Protein AF-A0A835LJM6-F1 (afdb_monomer_lite)

pLDDT: mean 74.22, std 19.68, range [26.98, 97.94]

Secondary structure (DSSP, 8-state):
-HHHHHHHHHH-HHHHHHHHHHHHHHHHHHHHHHHHHHTT-GGG--SHHHHSPPTTSHHHHHH-HHHHHHHHHS-GGG-GGGSS--HHHHHHHHHHHHHHHHHHH--S----TTS---HHHHHHHHTT--------

Organism: NCBI:txid261450

Radius of gyration: 16.41 Å; chains: 1; bounding box: 40×46×39 Å

InterPro domains:
  IPR011205 Uncharacterised conserved protein UCP015417, vWA [PTHR31373] (1-96)
  IPR058580 Domain of unknown function DUF2828 [PF11443] (2-96)

Structure (mmCIF, N/CA/C/O backbone):
data_AF-A0A835LJM6-F1
#
_entry.id   AF-A0A835LJM6-F1
#
loop_
_atom_site.group_PDB
_atom_site.id
_atom_site.type_symbol
_atom_site.label_atom_id
_atom_site.label_alt_id
_atom_site.label_comp_id
_atom_site.label_asym_id
_atom_site.label_entity_id
_atom_site.label_seq_id
_atom_site.pdbx_PDB_ins_code
_atom_site.Cartn_x
_atom_site.Cartn_y
_atom_site.Cartn_z
_atom_site.occupancy
_atom_site.B_iso_or_equiv
_atom_site.auth_seq_id
_atom_site.auth_comp_id
_atom_site.auth_asym_id
_atom_site.auth_atom_id
_atom_site.pdbx_PDB_model_num
ATOM 1 N N . MET A 1 1 ? -1.270 7.633 16.791 1.00 74.06 1 MET A N 1
ATOM 2 C CA . MET A 1 1 ? -1.866 7.860 15.451 1.00 74.06 1 MET A CA 1
ATOM 3 C C . MET A 1 1 ? -2.370 6.540 14.880 1.00 74.06 1 MET A C 1
ATOM 5 O O . MET A 1 1 ? -3.569 6.440 14.669 1.00 74.06 1 MET A O 1
ATOM 9 N N . ALA A 1 2 ? -1.518 5.511 14.784 1.00 81.81 2 ALA A N 1
ATOM 10 C CA . ALA A 1 2 ? -1.885 4.164 14.326 1.00 81.81 2 ALA A CA 1
ATOM 11 C C . ALA A 1 2 ? -3.120 3.552 15.022 1.00 81.81 2 ALA A C 1
ATOM 13 O O . ALA A 1 2 ? -4.040 3.117 14.344 1.00 81.81 2 ALA A O 1
ATOM 14 N N . GLU A 1 3 ? -3.212 3.600 16.357 1.00 87.62 3 GLU A N 1
ATOM 15 C CA . GLU A 1 3 ? -4.393 3.085 17.080 1.00 87.62 3 GLU A CA 1
ATOM 16 C C . GLU A 1 3 ? -5.698 3.786 16.678 1.00 87.62 3 GLU A C 1
ATOM 18 O O . GLU A 1 3 ? -6.737 3.146 16.556 1.00 87.62 3 GLU A O 1
ATOM 23 N N . LYS A 1 4 ? -5.647 5.100 16.420 1.00 90.44 4 LYS A N 1
ATOM 24 C CA . LYS A 1 4 ? -6.812 5.868 15.956 1.00 90.44 4 LYS A CA 1
ATOM 25 C C . LYS A 1 4 ? -7.178 5.506 14.517 1.00 90.44 4 LYS A C 1
ATOM 27 O O . LYS A 1 4 ? -8.362 5.419 14.211 1.00 90.44 4 LYS A O 1
ATOM 32 N N . ALA A 1 5 ? -6.177 5.293 13.661 1.00 89.62 5 ALA A N 1
ATOM 33 C CA . ALA A 1 5 ? -6.375 4.834 12.288 1.00 89.62 5 ALA A CA 1
ATOM 34 C C . ALA A 1 5 ? -7.064 3.463 12.271 1.00 89.62 5 ALA A C 1
ATOM 36 O O . ALA A 1 5 ? -8.088 3.299 11.615 1.00 89.62 5 ALA A O 1
ATOM 37 N N . LEU A 1 6 ? -6.565 2.521 13.078 1.00 90.75 6 LEU A N 1
ATOM 38 C CA . LEU A 1 6 ? -7.134 1.183 13.210 1.00 90.75 6 LEU A CA 1
ATOM 39 C C . LEU A 1 6 ? -8.539 1.220 13.817 1.00 90.75 6 LEU A C 1
ATOM 41 O O . LEU A 1 6 ? -9.448 0.581 13.302 1.00 90.75 6 LEU A O 1
ATOM 45 N N . ALA A 1 7 ? -8.753 2.013 14.870 1.00 94.44 7 ALA A N 1
ATOM 46 C CA . ALA A 1 7 ? -10.078 2.182 15.455 1.00 94.44 7 ALA A CA 1
ATOM 47 C C . ALA A 1 7 ? -11.077 2.750 14.438 1.00 94.44 7 ALA A C 1
ATOM 49 O O . ALA A 1 7 ? -12.217 2.296 14.390 1.00 94.44 7 ALA A O 1
ATOM 50 N N . ARG A 1 8 ? -10.666 3.712 13.603 1.00 94.06 8 ARG A N 1
ATOM 51 C CA . ARG A 1 8 ? -11.520 4.243 12.536 1.00 94.06 8 ARG A CA 1
ATOM 52 C C . ARG A 1 8 ? -11.804 3.188 11.470 1.00 94.06 8 ARG A C 1
ATOM 54 O O . ARG A 1 8 ? -12.958 3.006 11.113 1.00 94.06 8 ARG A O 1
ATOM 61 N N . TYR A 1 9 ? -10.778 2.470 11.024 1.00 95.25 9 TYR A N 1
ATOM 62 C CA . TYR A 1 9 ? -10.907 1.374 10.064 1.00 95.25 9 TYR A CA 1
ATOM 63 C C . TYR A 1 9 ? -11.880 0.288 10.533 1.00 95.25 9 TYR A C 1
ATOM 65 O O . TYR A 1 9 ? -12.705 -0.174 9.756 1.00 95.25 9 TYR A O 1
ATOM 73 N N . THR A 1 10 ? -11.829 -0.094 11.808 1.00 95.56 10 THR A N 1
ATOM 74 C CA . THR A 1 10 ? -12.692 -1.152 12.350 1.00 95.56 10 THR A CA 1
ATOM 75 C C . THR A 1 10 ? -14.130 -0.689 12.594 1.00 95.56 10 THR A C 1
ATOM 77 O O . THR A 1 10 ? -15.053 -1.486 12.455 1.00 95.56 10 THR A O 1
ATOM 80 N N . ASN A 1 11 ? -14.339 0.573 12.983 1.00 97.25 11 ASN A N 1
ATOM 81 C CA . ASN A 1 11 ? -15.645 1.044 13.463 1.00 97.25 11 ASN A CA 1
ATOM 82 C C . ASN A 1 11 ? -16.445 1.876 12.444 1.00 97.25 11 ASN A C 1
ATOM 84 O O . ASN A 1 11 ? -17.622 2.134 12.685 1.00 97.25 11 ASN A O 1
ATOM 88 N N . ASP A 1 12 ? -15.843 2.314 11.335 1.00 97.75 12 ASP A N 1
ATOM 89 C CA . ASP A 1 12 ? -16.500 3.108 10.287 1.00 97.75 12 ASP A CA 1
ATOM 90 C C . ASP A 1 12 ? -16.479 2.344 8.945 1.00 97.75 12 ASP A C 1
ATOM 92 O O . ASP A 1 12 ? -15.468 2.370 8.237 1.00 97.75 12 ASP A O 1
ATOM 96 N N . PRO A 1 13 ? -17.590 1.677 8.564 1.00 97.06 13 PRO A N 1
ATOM 97 C CA . PRO A 1 13 ? -17.665 0.890 7.331 1.00 97.06 13 PRO A CA 1
ATOM 98 C C . PRO A 1 13 ? -17.428 1.701 6.052 1.00 97.06 13 PRO A C 1
ATOM 100 O O . PRO A 1 13 ? -16.880 1.177 5.084 1.00 97.06 13 PRO A O 1
ATOM 103 N N . ASN A 1 14 ? -17.809 2.983 6.032 1.00 97.94 14 ASN A N 1
ATOM 104 C CA . ASN A 1 14 ? -17.586 3.837 4.863 1.00 97.94 14 ASN A CA 1
ATOM 105 C C . ASN A 1 14 ? -16.101 4.168 4.717 1.00 97.94 14 ASN A C 1
ATOM 107 O O . ASN A 1 14 ? -15.562 4.150 3.609 1.00 97.94 14 ASN A O 1
ATOM 111 N N . TYR A 1 15 ? -15.432 4.452 5.838 1.00 96.19 15 TYR A N 1
ATOM 112 C CA . TYR A 1 15 ? -13.989 4.658 5.848 1.00 96.19 15 TYR A CA 1
ATOM 113 C C . TYR A 1 15 ? -13.240 3.386 5.446 1.00 96.19 15 TYR A C 1
ATOM 115 O O . TYR A 1 15 ? -12.332 3.471 4.623 1.00 96.19 15 TYR A O 1
ATOM 123 N N . GLN A 1 16 ? -13.635 2.224 5.976 1.00 96.75 16 GLN A N 1
ATOM 124 C CA . GLN A 1 16 ? -13.058 0.932 5.604 1.00 96.75 16 GLN A CA 1
ATOM 125 C C . GLN A 1 16 ? -13.169 0.686 4.098 1.00 96.75 16 GLN A C 1
ATOM 127 O O . GLN A 1 16 ? -12.155 0.469 3.441 1.00 96.75 16 GLN A O 1
ATOM 132 N N . PHE A 1 17 ? -14.378 0.801 3.539 1.00 97.69 17 PHE A N 1
ATOM 133 C CA . PHE A 1 17 ? -14.609 0.603 2.110 1.00 97.69 17 PHE A CA 1
ATOM 134 C C . PHE A 1 17 ? -13.751 1.544 1.256 1.00 97.69 17 PHE A C 1
ATOM 136 O O . PHE A 1 17 ? -13.089 1.103 0.320 1.00 97.69 17 PHE A O 1
ATOM 143 N N . LEU A 1 18 ? -13.714 2.837 1.592 1.00 97.25 18 LEU A N 1
ATOM 144 C CA . LEU A 1 18 ? -12.895 3.806 0.863 1.00 97.25 18 LEU A CA 1
ATOM 145 C C . LEU A 1 18 ? -11.398 3.472 0.951 1.00 97.25 18 LEU A C 1
ATOM 147 O O . LEU A 1 18 ? -10.690 3.534 -0.054 1.00 97.25 18 LEU A O 1
ATOM 151 N N . HIS A 1 19 ? -10.917 3.124 2.145 1.00 96.25 19 HIS A N 1
ATOM 152 C CA . HIS A 1 19 ? -9.521 2.766 2.392 1.00 96.25 19 HIS A CA 1
ATOM 153 C C . HIS A 1 19 ? -9.105 1.532 1.594 1.00 96.25 19 HIS A C 1
ATOM 155 O O . HIS A 1 19 ? -8.059 1.554 0.941 1.00 96.25 19 HIS A O 1
ATOM 161 N N . ASP A 1 20 ? -9.946 0.501 1.571 1.00 96.81 20 ASP A N 1
ATOM 162 C CA . ASP A 1 20 ? -9.699 -0.719 0.810 1.00 96.81 20 ASP A CA 1
ATOM 163 C C . ASP A 1 20 ? -9.696 -0.471 -0.696 1.00 96.81 20 ASP A C 1
ATOM 165 O O . ASP A 1 20 ? -8.776 -0.927 -1.375 1.00 96.81 20 ASP A O 1
ATOM 169 N N . GLN A 1 21 ? -10.655 0.303 -1.213 1.00 97.88 21 GLN A N 1
ATOM 170 C CA . GLN A 1 21 ? -10.733 0.634 -2.639 1.00 97.88 21 GLN A CA 1
ATOM 171 C C . GLN A 1 21 ? -9.518 1.440 -3.112 1.00 97.88 21 GLN A C 1
ATOM 173 O O . GLN A 1 21 ? -8.942 1.137 -4.156 1.00 97.88 21 GLN A O 1
ATOM 178 N N . ILE A 1 22 ? -9.093 2.445 -2.338 1.00 95.94 22 ILE A N 1
ATOM 179 C CA . ILE A 1 22 ? -7.892 3.233 -2.656 1.00 95.94 22 ILE A CA 1
ATOM 180 C C . ILE A 1 22 ? -6.651 2.339 -2.609 1.00 95.94 22 ILE A C 1
ATOM 182 O O . ILE A 1 22 ? -5.808 2.396 -3.504 1.00 95.94 22 ILE A O 1
ATOM 186 N N . SER A 1 23 ? -6.549 1.494 -1.582 1.00 95.56 23 SER A N 1
ATOM 187 C CA . SER A 1 23 ? -5.412 0.587 -1.421 1.00 95.56 23 SER A CA 1
ATOM 188 C C . SER A 1 23 ? -5.328 -0.430 -2.561 1.00 95.56 23 SER A C 1
ATOM 190 O O . SER A 1 23 ? -4.236 -0.700 -3.054 1.00 95.56 23 SER A O 1
ATOM 192 N N . ALA A 1 24 ? -6.468 -0.977 -2.995 1.00 96.62 24 ALA A N 1
ATOM 193 C CA . ALA A 1 24 ? -6.563 -1.895 -4.128 1.00 96.62 24 ALA A CA 1
ATOM 194 C C . ALA A 1 24 ? -6.148 -1.219 -5.439 1.00 96.62 24 ALA A C 1
ATOM 196 O O . ALA A 1 24 ? -5.290 -1.746 -6.141 1.00 96.62 24 ALA A O 1
ATOM 197 N N . LEU A 1 25 ? -6.664 -0.015 -5.715 1.00 96.25 25 LEU A N 1
ATOM 198 C CA . LEU A 1 25 ? -6.306 0.752 -6.910 1.00 96.25 25 LEU A CA 1
ATOM 199 C C . LEU A 1 25 ? -4.792 0.980 -7.009 1.00 96.25 25 LEU A C 1
ATOM 201 O O . LEU A 1 25 ? -4.185 0.706 -8.043 1.00 96.25 25 LEU A O 1
ATOM 205 N N . PHE A 1 26 ? -4.165 1.464 -5.933 1.00 91.75 26 PHE A N 1
ATOM 206 C CA . PHE A 1 26 ? -2.717 1.674 -5.934 1.00 91.75 26 PHE A CA 1
ATOM 207 C C . PHE A 1 26 ? -1.950 0.360 -6.061 1.00 91.75 26 PHE A C 1
ATOM 209 O O . PHE A 1 26 ? -0.976 0.310 -6.806 1.00 91.75 26 PHE A O 1
ATOM 216 N N . ALA A 1 27 ? -2.383 -0.706 -5.385 1.00 92.06 27 ALA A N 1
ATOM 217 C CA . ALA A 1 27 ? -1.718 -1.999 -5.482 1.00 92.06 27 ALA A CA 1
ATOM 218 C C . ALA A 1 27 ? -1.748 -2.565 -6.910 1.00 92.06 27 ALA A C 1
ATOM 220 O O . ALA A 1 27 ? -0.726 -3.056 -7.392 1.00 92.06 27 ALA A O 1
ATOM 221 N N . GLU A 1 28 ? -2.878 -2.454 -7.609 1.00 94.69 28 GLU A N 1
ATOM 222 C CA . GLU A 1 28 ? -3.018 -2.879 -9.004 1.00 94.69 28 GLU A CA 1
ATOM 223 C C . GLU A 1 28 ? -2.104 -2.080 -9.938 1.00 94.69 28 GLU A C 1
ATOM 225 O O . GLU A 1 28 ? -1.348 -2.670 -10.717 1.00 94.69 28 GLU A O 1
ATOM 230 N N . LEU A 1 29 ? -2.127 -0.747 -9.827 1.00 89.81 29 LEU A N 1
ATOM 231 C CA . LEU A 1 29 ? -1.306 0.132 -10.659 1.00 89.81 29 LEU A CA 1
ATOM 232 C C . LEU A 1 29 ? 0.190 -0.098 -10.416 1.00 89.81 29 LEU A C 1
ATOM 234 O O . LEU A 1 29 ? 0.933 -0.323 -11.367 1.00 89.81 29 LEU A O 1
ATOM 238 N N . LEU A 1 30 ? 0.624 -0.133 -9.153 1.00 85.94 30 LEU A N 1
ATOM 239 C CA . LEU A 1 30 ? 2.026 -0.363 -8.795 1.00 85.94 30 LEU A CA 1
ATOM 240 C C . LEU A 1 30 ? 2.507 -1.746 -9.244 1.00 85.94 30 LEU A C 1
ATOM 242 O O . LEU A 1 30 ? 3.607 -1.877 -9.773 1.00 85.94 30 LEU A O 1
ATOM 246 N N . SER A 1 31 ? 1.676 -2.780 -9.092 1.00 87.75 31 SER A N 1
ATOM 247 C CA . SER A 1 31 ? 2.012 -4.127 -9.566 1.00 87.75 31 SER A CA 1
ATOM 248 C C . SER A 1 31 ? 2.138 -4.183 -11.091 1.00 87.75 31 SER A C 1
ATOM 250 O O . SER A 1 31 ? 2.984 -4.907 -11.621 1.00 87.75 31 SER A O 1
ATOM 252 N N . SER A 1 32 ? 1.300 -3.435 -11.816 1.00 88.88 32 SER A N 1
ATOM 253 C CA . SER A 1 32 ? 1.402 -3.290 -13.272 1.00 88.88 32 SER A CA 1
ATOM 254 C C . SER A 1 32 ? 2.674 -2.542 -13.678 1.00 88.88 32 SER A C 1
ATOM 256 O O . SER A 1 32 ? 3.368 -2.975 -14.600 1.00 88.88 32 SER A O 1
ATOM 258 N N . ASP A 1 33 ? 3.009 -1.466 -12.967 1.00 81.69 33 ASP A N 1
ATOM 259 C CA . ASP A 1 33 ? 4.207 -0.661 -13.209 1.00 81.69 33 ASP A CA 1
ATOM 260 C C . ASP A 1 33 ? 5.479 -1.490 -13.007 1.00 81.69 33 ASP A C 1
ATOM 262 O O . ASP A 1 33 ? 6.304 -1.559 -13.916 1.00 81.69 33 ASP A O 1
ATOM 266 N N . ILE A 1 34 ? 5.577 -2.232 -11.899 1.00 80.50 34 ILE A N 1
ATOM 267 C CA . ILE A 1 34 ? 6.656 -3.197 -11.611 1.00 80.50 34 ILE A CA 1
ATOM 268 C C . ILE A 1 34 ? 6.809 -4.214 -12.754 1.00 80.50 34 ILE A C 1
ATOM 270 O O . ILE A 1 34 ? 7.910 -4.477 -13.240 1.00 80.50 34 ILE A O 1
ATOM 274 N N . LYS A 1 35 ? 5.701 -4.781 -13.251 1.00 84.44 35 LYS A N 1
ATOM 275 C CA . LYS A 1 35 ? 5.735 -5.718 -14.390 1.00 84.44 35 LYS A CA 1
ATOM 276 C C . LYS A 1 35 ? 6.223 -5.050 -15.676 1.00 84.44 35 LYS A C 1
ATOM 278 O O . LYS A 1 35 ? 6.944 -5.685 -16.451 1.00 84.44 35 LYS A O 1
ATOM 283 N N . CYS A 1 36 ? 5.827 -3.802 -15.924 1.00 79.19 36 CYS A N 1
ATOM 284 C CA . CYS A 1 36 ? 6.281 -3.037 -17.081 1.00 79.19 36 CYS A CA 1
ATOM 285 C C . CYS A 1 36 ? 7.777 -2.731 -16.990 1.00 79.19 36 CYS A C 1
ATOM 287 O O . CYS A 1 36 ? 8.473 -2.952 -17.978 1.00 79.19 36 CYS A O 1
ATOM 289 N N . LEU A 1 37 ? 8.273 -2.322 -15.818 1.00 75.94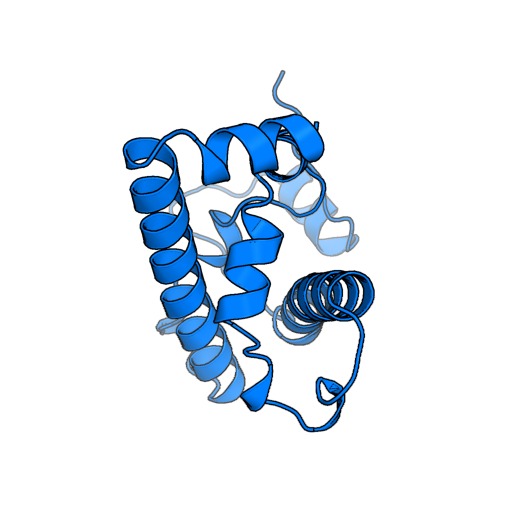 37 LEU A N 1
ATOM 290 C CA . LEU A 1 37 ? 9.695 -2.081 -15.555 1.00 75.94 37 LEU A CA 1
ATOM 291 C C . LEU A 1 37 ? 10.529 -3.349 -15.773 1.00 75.94 37 LEU A C 1
ATOM 293 O O . LEU A 1 37 ? 11.469 -3.328 -16.562 1.00 75.94 37 LEU A O 1
ATOM 297 N N . LYS A 1 38 ? 10.119 -4.484 -15.190 1.00 77.75 38 LYS A N 1
ATOM 298 C CA . LYS A 1 38 ? 10.779 -5.794 -15.384 1.00 77.75 38 LYS A CA 1
ATOM 299 C C . LYS A 1 38 ? 10.779 -6.283 -16.831 1.00 77.75 38 LYS A C 1
ATOM 301 O O . LYS A 1 38 ? 11.610 -7.102 -17.199 1.00 77.75 38 LYS A O 1
ATOM 306 N N . SER A 1 39 ? 9.827 -5.813 -17.636 1.00 82.50 39 SER A N 1
ATOM 307 C CA . SER A 1 39 ? 9.716 -6.148 -19.060 1.00 82.50 39 SER A CA 1
ATOM 308 C C . SER A 1 39 ? 10.296 -5.066 -19.981 1.00 82.50 39 SER A C 1
ATOM 310 O O . SER A 1 39 ? 10.029 -5.121 -21.180 1.00 82.50 39 SER A O 1
ATOM 312 N N . GLU A 1 40 ? 10.983 -4.055 -19.434 1.00 80.12 40 GLU A N 1
ATOM 313 C CA . GLU A 1 40 ? 11.548 -2.903 -20.161 1.00 80.12 40 GLU A CA 1
ATOM 314 C C . GLU A 1 40 ? 10.508 -2.106 -20.986 1.00 80.12 40 GLU A C 1
ATOM 316 O O . GLU A 1 40 ? 10.809 -1.440 -21.977 1.00 80.12 40 GLU A O 1
ATOM 321 N N . LYS A 1 41 ? 9.233 -2.142 -20.577 1.00 75.50 41 LYS A N 1
ATOM 322 C CA . LYS A 1 41 ? 8.109 -1.436 -21.222 1.00 75.50 41 LYS A CA 1
ATOM 323 C C . LYS A 1 41 ? 7.859 -0.080 -20.566 1.00 75.50 41 LYS A C 1
ATOM 325 O O . LYS A 1 41 ? 6.751 0.196 -20.107 1.00 75.50 41 LYS A O 1
ATOM 330 N N . TYR A 1 42 ? 8.873 0.780 -20.545 1.00 77.06 42 TYR A N 1
ATOM 331 C CA . TYR A 1 42 ? 8.844 2.054 -19.811 1.00 77.06 42 TYR A CA 1
ATOM 332 C C . TYR A 1 42 ? 7.683 2.979 -20.209 1.00 77.06 42 TYR A C 1
ATOM 334 O O . TYR A 1 42 ? 7.058 3.583 -19.347 1.00 77.06 42 TYR A O 1
ATOM 342 N N . GLY A 1 43 ? 7.305 3.019 -21.493 1.00 76.19 43 GLY A N 1
ATOM 343 C CA . GLY A 1 43 ? 6.183 3.839 -21.980 1.00 76.19 43 GLY A CA 1
ATOM 344 C C . GLY A 1 43 ? 4.786 3.386 -21.527 1.00 76.19 43 GLY A C 1
ATOM 345 O O . GLY A 1 43 ? 3.795 3.993 -21.920 1.00 76.19 43 GLY A O 1
ATOM 346 N N . LYS A 1 44 ? 4.688 2.297 -20.753 1.00 81.62 44 LYS A N 1
ATOM 347 C CA . LYS A 1 44 ? 3.436 1.795 -20.161 1.00 81.62 44 LYS A CA 1
ATOM 348 C C . LYS A 1 44 ? 3.385 1.945 -18.641 1.00 81.62 44 LYS A C 1
ATOM 350 O O . LYS A 1 44 ? 2.385 1.557 -18.044 1.00 81.62 44 LYS A O 1
ATOM 355 N N . VAL A 1 45 ? 4.446 2.474 -18.035 1.00 79.25 45 VAL A N 1
ATOM 356 C CA . VAL A 1 45 ? 4.505 2.751 -16.600 1.00 79.25 45 VAL A CA 1
ATOM 357 C C . VAL A 1 45 ? 3.628 3.963 -16.298 1.00 79.25 45 VAL A C 1
ATOM 359 O O . VAL A 1 45 ? 3.690 4.986 -16.981 1.00 79.25 45 VAL A O 1
ATOM 362 N N . SER A 1 46 ? 2.777 3.826 -15.293 1.00 83.56 46 SER A N 1
ATOM 363 C CA . SER A 1 46 ? 1.865 4.863 -14.837 1.00 83.56 46 SER A CA 1
ATOM 364 C C . SER A 1 46 ? 2.553 5.859 -13.891 1.00 83.56 46 SER A C 1
ATOM 366 O O . SER A 1 46 ? 3.709 5.710 -13.503 1.00 83.56 46 SER A O 1
ATOM 368 N N . LEU A 1 47 ? 1.815 6.891 -13.472 1.00 81.38 47 LEU A N 1
ATOM 369 C CA . LEU A 1 47 ? 2.260 7.830 -12.436 1.00 81.38 47 LEU A CA 1
ATOM 370 C C . LEU A 1 47 ? 1.896 7.364 -11.014 1.00 81.38 47 LEU A C 1
ATOM 372 O O . LEU A 1 47 ? 1.958 8.163 -10.079 1.00 81.38 47 LEU A O 1
ATOM 376 N N . ALA A 1 48 ? 1.491 6.106 -10.817 1.00 84.62 48 ALA A N 1
ATOM 377 C CA . ALA A 1 48 ? 1.019 5.630 -9.519 1.00 84.62 48 ALA A CA 1
ATOM 378 C C . ALA A 1 48 ? 2.070 5.787 -8.419 1.00 84.62 48 ALA A C 1
ATOM 380 O O . ALA A 1 48 ? 1.732 6.272 -7.345 1.00 84.62 48 ALA A O 1
ATOM 381 N N . ALA A 1 49 ? 3.343 5.487 -8.692 1.00 77.31 49 ALA A N 1
ATOM 382 C CA . ALA A 1 49 ? 4.423 5.684 -7.721 1.00 77.31 49 ALA A CA 1
ATOM 383 C C . ALA A 1 49 ? 4.586 7.156 -7.288 1.00 77.31 49 ALA A C 1
ATOM 385 O O . ALA A 1 49 ? 4.878 7.423 -6.126 1.00 77.31 49 ALA A O 1
ATOM 386 N N . LYS A 1 50 ? 4.336 8.117 -8.191 1.00 78.31 50 LYS A N 1
ATOM 387 C CA . LYS A 1 50 ? 4.393 9.561 -7.897 1.00 78.31 50 LYS A CA 1
ATOM 388 C C . LYS A 1 50 ? 3.267 10.008 -6.962 1.00 78.31 50 LYS A C 1
ATOM 390 O O . LYS A 1 50 ? 3.483 10.874 -6.121 1.00 78.31 50 LYS A O 1
ATOM 395 N N . TRP A 1 51 ? 2.070 9.448 -7.133 1.00 83.31 51 TRP A N 1
ATOM 396 C CA . TRP A 1 51 ? 0.875 9.826 -6.368 1.00 83.31 51 TRP A CA 1
ATOM 397 C C . TRP A 1 51 ? 0.597 8.924 -5.166 1.00 83.31 51 TRP A C 1
ATOM 399 O O . TRP A 1 51 ? -0.261 9.247 -4.343 1.00 83.31 51 TRP A O 1
ATOM 409 N N . CYS A 1 52 ? 1.305 7.800 -5.059 1.00 80.75 52 CYS A N 1
ATOM 410 C CA . CYS A 1 52 ? 1.203 6.910 -3.919 1.00 80.75 52 CYS A CA 1
ATOM 411 C C . CYS A 1 52 ? 1.631 7.665 -2.652 1.00 80.75 52 CYS A C 1
ATOM 413 O O . CYS A 1 52 ? 2.639 8.381 -2.673 1.00 80.75 52 CYS A O 1
ATOM 415 N N . PRO A 1 53 ? 0.901 7.516 -1.534 1.00 80.56 53 PRO A N 1
ATOM 416 C CA . PRO A 1 53 ? 1.305 8.111 -0.271 1.00 80.56 53 PRO A CA 1
ATOM 417 C C . PRO A 1 53 ? 2.736 7.703 0.093 1.00 80.56 53 PRO A C 1
ATOM 419 O O . PRO A 1 53 ? 3.120 6.539 -0.033 1.00 80.56 53 PRO A O 1
ATOM 422 N N . SER A 1 54 ? 3.539 8.666 0.544 1.00 77.75 54 SER A N 1
ATOM 423 C CA . SER A 1 54 ? 4.902 8.377 0.985 1.00 77.75 54 SER A CA 1
ATOM 424 C C . SER A 1 54 ? 4.874 7.627 2.314 1.00 77.75 54 SER A C 1
ATOM 426 O O . SER A 1 54 ? 4.143 8.009 3.237 1.00 77.75 54 SER A O 1
ATOM 428 N N . LEU A 1 55 ? 5.703 6.587 2.419 1.00 79.19 55 LEU A N 1
ATOM 429 C CA . LEU A 1 55 ? 5.916 5.839 3.658 1.00 79.19 55 LEU A CA 1
ATOM 430 C C . LEU A 1 55 ? 6.293 6.776 4.808 1.00 79.19 55 LEU A C 1
ATOM 432 O O . LEU A 1 55 ? 7.063 7.719 4.626 1.00 79.19 55 LEU A O 1
ATOM 436 N N . ASP A 1 56 ? 5.717 6.515 5.981 1.00 79.31 56 ASP A N 1
ATOM 437 C CA . ASP A 1 56 ? 5.957 7.252 7.231 1.00 79.31 56 ASP A CA 1
ATOM 438 C C . ASP A 1 56 ? 5.624 8.756 7.187 1.00 79.31 56 ASP A C 1
ATOM 440 O O . ASP A 1 56 ? 5.881 9.482 8.150 1.00 79.31 56 ASP A O 1
ATOM 444 N N . SER A 1 57 ? 4.976 9.230 6.117 1.00 79.88 57 SER A N 1
ATOM 445 C CA . SER A 1 57 ? 4.383 10.567 6.078 1.00 79.88 57 SER A CA 1
ATOM 446 C C . SER A 1 57 ? 3.293 10.720 7.143 1.00 79.88 57 SER A C 1
ATOM 448 O O . SER A 1 57 ? 2.714 9.742 7.619 1.00 79.88 57 SER A O 1
ATOM 450 N N . SER A 1 58 ? 2.942 11.960 7.496 1.00 81.06 58 SER A N 1
ATOM 451 C CA . SER A 1 58 ? 1.829 12.226 8.422 1.00 81.06 58 SER A CA 1
ATOM 452 C C . SER A 1 58 ? 0.506 11.606 7.944 1.00 81.06 58 SER A C 1
ATOM 454 O O . SER A 1 58 ? -0.301 11.154 8.762 1.00 81.06 58 SER A O 1
ATOM 456 N N . TYR A 1 59 ? 0.301 11.537 6.626 1.00 81.94 59 TYR A N 1
ATOM 457 C CA . TYR A 1 59 ? -0.836 10.861 6.005 1.00 81.94 59 TYR A CA 1
ATOM 458 C C . TYR A 1 59 ? -0.773 9.344 6.211 1.00 81.94 59 TYR A C 1
ATOM 460 O O . TYR A 1 59 ? -1.750 8.761 6.678 1.00 81.94 59 TYR A O 1
ATOM 468 N N . ASP A 1 60 ? 0.370 8.704 5.952 1.00 87.38 60 ASP A N 1
ATOM 469 C CA . ASP A 1 60 ? 0.536 7.262 6.187 1.00 87.38 60 ASP A CA 1
ATOM 470 C C . ASP A 1 60 ? 0.387 6.923 7.677 1.00 87.38 60 ASP A C 1
ATOM 472 O O . ASP A 1 60 ? -0.416 6.080 8.049 1.00 87.38 60 ASP A O 1
ATOM 476 N N . GLN A 1 61 ? 1.031 7.662 8.580 1.00 85.88 61 GLN A N 1
ATOM 477 C CA . GLN A 1 61 ? 0.928 7.407 10.022 1.00 85.88 61 GLN A CA 1
ATOM 478 C C . GLN A 1 61 ? -0.494 7.570 10.589 1.00 85.88 61 GLN A C 1
ATOM 480 O O . GLN A 1 61 ? -0.814 6.997 11.637 1.00 85.88 61 GLN A O 1
ATOM 485 N N . SER A 1 62 ? -1.339 8.372 9.935 1.00 89.25 62 SER A N 1
ATOM 486 C CA . SER A 1 62 ? -2.731 8.604 10.342 1.00 89.25 62 SER A CA 1
ATOM 487 C C . SER A 1 62 ? -3.745 7.678 9.667 1.00 89.25 62 SER A C 1
ATOM 489 O O . SER A 1 62 ? -4.884 7.624 10.130 1.00 89.25 62 SER A O 1
ATOM 491 N N . THR A 1 63 ? -3.354 6.940 8.623 1.00 91.12 63 THR A N 1
ATOM 492 C CA . THR A 1 63 ? -4.263 6.085 7.832 1.00 91.12 63 THR A CA 1
ATOM 493 C C . THR A 1 63 ? -3.792 4.640 7.677 1.00 91.12 63 THR A C 1
ATOM 495 O O . THR A 1 63 ? -4.605 3.771 7.381 1.00 91.12 63 THR A O 1
ATOM 498 N N . LEU A 1 64 ? -2.501 4.369 7.871 1.00 91.25 64 LEU A N 1
ATOM 499 C CA . LEU A 1 64 ? -1.821 3.102 7.580 1.00 91.25 64 LEU A CA 1
ATOM 500 C C . LEU A 1 64 ? -2.054 2.615 6.138 1.00 91.25 64 LEU A C 1
ATOM 502 O O . LEU A 1 64 ? -2.085 1.415 5.862 1.00 91.25 64 LEU A O 1
ATOM 506 N N . ILE A 1 65 ? -2.256 3.550 5.206 1.00 92.00 65 ILE A N 1
ATOM 507 C CA . ILE A 1 65 ? -2.591 3.239 3.815 1.00 92.00 65 ILE A CA 1
ATOM 508 C C . ILE A 1 65 ? -1.438 2.529 3.098 1.00 92.00 65 ILE A C 1
ATOM 510 O O . ILE A 1 65 ? -1.686 1.587 2.350 1.00 92.00 65 ILE A O 1
ATOM 514 N N . CYS A 1 66 ? -0.178 2.891 3.371 1.00 89.31 66 CYS A N 1
ATOM 515 C CA . CYS A 1 66 ? 0.960 2.241 2.724 1.00 89.31 66 CYS A CA 1
ATOM 516 C C . CYS A 1 66 ? 1.113 0.790 3.176 1.00 89.31 66 CYS A C 1
ATOM 518 O O . CYS A 1 66 ? 1.527 -0.050 2.385 1.00 89.31 66 CYS A O 1
ATOM 520 N N . GLU A 1 67 ? 0.752 0.474 4.424 1.00 90.44 67 GLU A N 1
ATOM 521 C CA . GLU A 1 67 ? 0.706 -0.912 4.894 1.00 90.44 67 GLU A CA 1
ATOM 522 C C . GLU A 1 67 ? -0.343 -1.723 4.124 1.00 90.44 67 GLU A C 1
ATOM 524 O O . GLU A 1 67 ? -0.051 -2.823 3.660 1.00 90.44 67 GLU A O 1
ATOM 529 N N . SER A 1 68 ? -1.546 -1.174 3.934 1.00 93.50 68 SER A N 1
ATOM 530 C CA . SER A 1 68 ? -2.615 -1.851 3.188 1.00 93.50 68 SER A CA 1
ATOM 531 C C . SER A 1 68 ? -2.264 -2.051 1.713 1.00 93.50 68 SER A C 1
ATOM 533 O O . SER A 1 68 ? -2.477 -3.142 1.183 1.00 93.50 68 SER A O 1
ATOM 535 N N . ILE A 1 69 ? -1.664 -1.045 1.067 1.00 90.94 69 ILE A N 1
ATOM 536 C CA . ILE A 1 69 ? -1.131 -1.164 -0.299 1.00 90.94 69 ILE A CA 1
ATOM 537 C C . ILE A 1 69 ? -0.047 -2.249 -0.343 1.00 90.94 69 ILE A C 1
ATOM 539 O O . ILE A 1 69 ? -0.121 -3.151 -1.172 1.00 90.94 69 ILE A O 1
ATOM 543 N N . ALA A 1 70 ? 0.919 -2.219 0.579 1.00 88.00 70 ALA A N 1
ATOM 544 C CA . ALA A 1 70 ? 2.022 -3.179 0.625 1.00 88.00 70 ALA A CA 1
ATOM 545 C C . ALA A 1 70 ? 1.553 -4.627 0.766 1.00 88.00 70 ALA A C 1
ATOM 547 O O . ALA A 1 70 ? 2.025 -5.489 0.031 1.00 88.00 70 ALA A O 1
ATOM 548 N N . LYS A 1 71 ? 0.586 -4.892 1.649 1.00 89.69 71 LYS A N 1
ATOM 549 C CA . LYS A 1 71 ? 0.004 -6.233 1.814 1.00 89.69 71 LYS A CA 1
ATOM 550 C C . LYS A 1 71 ? -0.712 -6.732 0.560 1.00 89.69 71 LYS A C 1
ATOM 552 O O . LYS A 1 71 ? -0.774 -7.932 0.336 1.00 89.69 71 LYS A O 1
ATOM 557 N N . LYS A 1 72 ? -1.267 -5.828 -0.251 1.00 92.50 72 LYS A N 1
ATOM 558 C CA . LYS A 1 72 ? -1.951 -6.171 -1.506 1.00 92.50 72 LYS A CA 1
ATOM 559 C C . LYS A 1 72 ? -0.967 -6.366 -2.670 1.00 92.50 72 LYS A C 1
ATOM 561 O O . LYS A 1 72 ? -1.216 -7.213 -3.519 1.00 92.50 72 LYS A O 1
ATOM 566 N N . VAL A 1 73 ? 0.145 -5.624 -2.701 1.00 86.31 73 VAL A N 1
ATOM 567 C CA . VAL A 1 73 ? 1.232 -5.801 -3.691 1.00 86.31 73 VAL A CA 1
ATOM 568 C C . VAL A 1 73 ? 2.063 -7.053 -3.396 1.00 86.31 73 VAL A C 1
ATOM 570 O O . VAL A 1 73 ? 2.440 -7.771 -4.320 1.00 86.31 73 VAL A O 1
ATOM 573 N N . PHE A 1 74 ? 2.300 -7.342 -2.114 1.00 85.00 74 PHE A N 1
ATOM 574 C CA . PHE A 1 74 ? 3.034 -8.511 -1.626 1.00 85.00 74 PHE A CA 1
ATOM 575 C C . PHE A 1 74 ? 2.156 -9.351 -0.679 1.00 85.00 74 PHE A C 1
ATOM 577 O O . PHE A 1 74 ? 2.362 -9.334 0.545 1.00 85.00 74 PHE A O 1
ATOM 584 N N . PRO A 1 75 ? 1.133 -10.047 -1.216 1.00 85.75 75 PRO A N 1
ATOM 585 C CA . PRO A 1 75 ? 0.275 -10.930 -0.435 1.00 85.75 75 PRO A CA 1
ATOM 586 C C . PRO A 1 75 ? 1.075 -11.972 0.346 1.00 85.75 75 PRO A C 1
ATOM 588 O O . PRO A 1 75 ? 2.134 -12.417 -0.082 1.00 85.75 75 PRO A O 1
ATOM 591 N N . ARG A 1 76 ? 0.580 -12.399 1.509 1.00 82.12 76 ARG A N 1
ATOM 592 C CA . ARG A 1 76 ? 1.299 -13.374 2.348 1.00 82.12 76 ARG A CA 1
ATOM 593 C C . ARG A 1 76 ? 1.560 -14.703 1.625 1.00 82.12 76 ARG A C 1
ATOM 595 O O . ARG A 1 76 ? 2.558 -15.355 1.887 1.00 82.12 76 ARG A O 1
ATOM 602 N N . ASP A 1 77 ? 0.672 -15.097 0.728 1.00 83.69 77 ASP A N 1
ATOM 603 C CA . ASP A 1 77 ? 0.773 -16.292 -0.105 1.00 83.69 77 ASP A CA 1
ATOM 604 C C . ASP A 1 77 ? 1.701 -16.124 -1.321 1.00 83.69 77 ASP A C 1
ATOM 606 O O . ASP A 1 77 ? 1.944 -17.095 -2.035 1.00 83.69 77 ASP A O 1
ATOM 610 N N . SER A 1 78 ? 2.253 -14.926 -1.562 1.00 80.25 78 SER A N 1
ATOM 611 C CA . SER A 1 78 ? 3.150 -14.691 -2.697 1.00 80.25 78 SER A CA 1
ATOM 612 C C . SER A 1 78 ? 4.585 -15.165 -2.466 1.00 80.25 78 SER A C 1
ATOM 614 O O . SER A 1 78 ? 5.315 -15.337 -3.439 1.00 80.25 78 SER A O 1
ATOM 616 N N . ASP A 1 79 ? 5.011 -15.332 -1.210 1.00 78.50 79 ASP A N 1
ATOM 617 C CA . ASP A 1 79 ? 6.392 -15.679 -0.857 1.00 78.50 79 ASP A CA 1
ATOM 618 C C . ASP A 1 79 ? 6.442 -16.595 0.386 1.00 78.50 79 ASP A C 1
ATOM 620 O O . ASP A 1 79 ? 5.894 -16.224 1.432 1.00 78.50 79 ASP A O 1
ATOM 624 N N . PRO A 1 80 ? 7.119 -17.762 0.324 1.00 81.25 80 PRO A N 1
ATOM 625 C CA . PRO A 1 80 ? 7.346 -18.623 1.488 1.00 81.25 80 PRO A CA 1
ATOM 626 C C . PRO A 1 80 ? 7.980 -17.907 2.694 1.00 81.25 80 PRO A C 1
ATOM 628 O O . PRO A 1 80 ? 7.749 -18.301 3.836 1.00 81.25 80 PRO A O 1
ATOM 631 N N . GLU A 1 81 ? 8.740 -16.827 2.488 1.00 78.19 81 GLU A N 1
ATOM 632 C CA . GLU A 1 81 ? 9.326 -16.020 3.567 1.00 78.19 81 GLU A CA 1
ATOM 633 C C . GLU A 1 81 ? 8.298 -15.281 4.441 1.00 78.19 81 GLU A C 1
ATOM 635 O O . GLU A 1 81 ? 8.649 -14.751 5.510 1.00 78.19 81 GLU A O 1
ATOM 640 N N . TYR A 1 82 ? 7.047 -15.197 3.982 1.00 80.75 82 TYR A N 1
ATOM 641 C CA . TYR A 1 82 ? 5.929 -14.621 4.724 1.00 80.75 82 TYR A CA 1
ATOM 642 C C . TYR A 1 82 ? 5.105 -15.679 5.463 1.00 80.75 82 TYR A C 1
ATOM 644 O O . TYR A 1 82 ? 4.170 -15.338 6.193 1.00 80.75 82 TYR A O 1
ATOM 652 N N . GLU A 1 83 ? 5.438 -16.960 5.337 1.00 79.44 83 GLU A N 1
ATOM 653 C CA . GLU A 1 83 ? 4.740 -18.022 6.047 1.00 79.44 83 GLU A CA 1
ATOM 654 C C . GLU A 1 83 ? 5.127 -18.031 7.539 1.00 79.44 83 GLU A C 1
ATOM 656 O O . GLU A 1 83 ? 6.276 -17.815 7.919 1.00 79.44 83 GLU A O 1
ATOM 661 N N . GLY A 1 84 ? 4.146 -18.205 8.432 1.00 76.12 84 GLY A N 1
ATOM 662 C CA . GLY A 1 84 ? 4.384 -18.354 9.878 1.00 76.12 84 GLY A CA 1
ATOM 663 C C . GLY A 1 84 ? 4.886 -17.118 10.646 1.00 76.12 84 GLY A C 1
ATOM 664 O O . GLY A 1 84 ? 4.925 -17.154 11.875 1.00 76.12 84 GLY A O 1
ATOM 665 N N . ILE A 1 85 ? 5.227 -16.006 9.983 1.00 84.50 85 ILE A N 1
ATOM 666 C CA . ILE A 1 85 ? 5.644 -14.772 10.676 1.00 84.50 85 ILE A CA 1
ATOM 667 C C . ILE A 1 85 ? 4.462 -14.064 11.350 1.00 84.50 85 ILE A C 1
ATOM 669 O O . ILE A 1 85 ? 3.334 -14.110 10.862 1.00 84.50 85 ILE A O 1
ATOM 673 N N . VAL A 1 86 ? 4.715 -13.375 12.465 1.00 84.81 86 VAL A N 1
ATOM 674 C CA . VAL A 1 86 ? 3.700 -12.580 13.180 1.00 84.81 86 VAL A CA 1
ATOM 675 C C . VAL A 1 86 ? 3.322 -11.340 12.365 1.00 84.81 86 VAL A C 1
ATOM 677 O O . VAL A 1 86 ? 4.166 -10.763 11.683 1.00 84.81 86 VAL A O 1
ATOM 680 N N . GLU A 1 87 ? 2.065 -10.903 12.461 1.00 81.94 87 GLU A N 1
ATOM 681 C CA . GLU A 1 87 ? 1.502 -9.817 11.646 1.00 81.94 87 GLU A CA 1
ATOM 682 C C . GLU A 1 87 ? 2.314 -8.514 11.678 1.00 81.94 87 GLU A C 1
ATOM 684 O O . GLU A 1 87 ? 2.516 -7.888 10.643 1.00 81.94 87 GLU A O 1
ATOM 689 N N . SER A 1 88 ? 2.867 -8.141 12.835 1.00 76.69 88 SER A N 1
ATOM 690 C CA . SER A 1 88 ? 3.736 -6.963 12.960 1.00 76.69 88 SER A CA 1
ATOM 691 C C . SER A 1 88 ? 5.025 -7.077 12.139 1.00 76.69 88 SER A C 1
ATOM 693 O O . SER A 1 88 ? 5.467 -6.102 11.534 1.00 76.69 88 SER A O 1
ATOM 695 N N . HIS A 1 89 ? 5.615 -8.273 12.085 1.00 78.69 89 HIS A N 1
ATOM 696 C CA . HIS A 1 89 ? 6.819 -8.540 11.300 1.00 78.69 89 HIS A CA 1
ATOM 697 C C . HIS A 1 89 ? 6.496 -8.635 9.807 1.00 78.69 89 HIS A C 1
ATOM 699 O O . HIS A 1 89 ? 7.275 -8.150 8.990 1.00 78.69 89 HIS A O 1
ATOM 705 N N . TYR A 1 90 ? 5.340 -9.202 9.451 1.00 79.38 90 TYR A N 1
ATOM 706 C CA . TYR A 1 90 ? 4.842 -9.204 8.075 1.00 79.38 90 TYR A CA 1
ATOM 707 C C . TYR A 1 90 ? 4.626 -7.779 7.561 1.00 79.38 90 TYR A C 1
ATOM 709 O O . TYR A 1 90 ? 5.222 -7.410 6.553 1.00 79.38 90 TYR A O 1
ATOM 717 N N . ALA A 1 91 ? 3.872 -6.954 8.295 1.00 78.69 91 ALA A N 1
ATOM 718 C CA . ALA A 1 91 ? 3.621 -5.553 7.961 1.00 78.69 91 ALA A CA 1
ATOM 719 C C . ALA A 1 91 ? 4.923 -4.757 7.781 1.00 78.69 91 ALA A C 1
ATOM 721 O O . ALA A 1 91 ? 5.076 -4.027 6.803 1.00 78.69 91 ALA A O 1
ATOM 722 N N . PHE A 1 92 ? 5.893 -4.937 8.683 1.00 79.06 92 PHE A N 1
ATOM 723 C CA . PHE A 1 92 ? 7.211 -4.318 8.548 1.00 79.06 92 PHE A CA 1
ATOM 724 C C . PHE A 1 92 ? 7.930 -4.765 7.265 1.00 79.06 92 PHE A C 1
ATOM 726 O O . PHE A 1 92 ? 8.409 -3.921 6.506 1.00 79.06 92 PHE A O 1
ATOM 733 N N . LYS A 1 93 ? 7.963 -6.078 6.991 1.00 76.94 93 LYS A N 1
ATOM 734 C CA . LYS A 1 93 ? 8.614 -6.642 5.800 1.00 76.94 93 LYS A CA 1
ATOM 735 C C . LYS A 1 93 ? 7.996 -6.130 4.502 1.00 76.94 93 LYS A C 1
ATOM 737 O O . LYS A 1 93 ? 8.739 -5.692 3.634 1.00 76.94 93 LYS A O 1
ATOM 742 N N . VAL A 1 94 ? 6.672 -6.141 4.358 1.00 78.38 94 VAL A N 1
ATOM 743 C CA . VAL A 1 94 ? 6.034 -5.697 3.104 1.00 78.38 94 VAL A CA 1
ATOM 744 C C . VAL A 1 94 ? 6.179 -4.192 2.884 1.00 78.38 94 VAL A C 1
ATOM 746 O O . VAL A 1 94 ? 6.394 -3.758 1.753 1.00 78.38 94 VAL A O 1
ATOM 749 N N . ARG A 1 95 ? 6.151 -3.384 3.955 1.00 78.00 95 ARG A N 1
ATOM 750 C CA . ARG A 1 95 ? 6.431 -1.939 3.868 1.00 78.00 95 ARG A CA 1
ATOM 751 C C . ARG A 1 95 ? 7.871 -1.682 3.420 1.00 78.00 95 ARG A C 1
ATOM 753 O O . ARG A 1 95 ? 8.098 -0.845 2.549 1.00 78.00 95 ARG A O 1
ATOM 760 N N . ALA A 1 96 ? 8.829 -2.437 3.961 1.00 73.00 96 ALA A N 1
ATOM 761 C CA . ALA A 1 96 ? 10.218 -2.392 3.511 1.00 73.00 96 ALA A CA 1
ATOM 762 C C . ALA A 1 96 ? 10.377 -2.899 2.065 1.00 73.00 96 ALA A C 1
ATOM 764 O O . ALA A 1 96 ? 11.136 -2.315 1.297 1.00 73.00 96 ALA A O 1
ATOM 765 N N . GLY A 1 97 ? 9.624 -3.930 1.673 1.00 69.12 97 GLY A N 1
ATOM 766 C CA . GLY A 1 97 ? 9.603 -4.492 0.322 1.00 69.12 97 GLY A CA 1
ATOM 767 C C . GLY A 1 97 ? 9.131 -3.490 -0.729 1.00 69.12 97 GLY A C 1
ATOM 768 O O . GLY A 1 97 ? 9.790 -3.344 -1.753 1.00 69.12 97 GLY A O 1
ATOM 769 N N . ILE A 1 98 ? 8.070 -2.722 -0.447 1.00 70.12 98 ILE A N 1
ATOM 770 C CA . ILE A 1 98 ? 7.655 -1.595 -1.298 1.00 70.12 98 ILE A CA 1
ATOM 771 C C . ILE A 1 98 ? 8.789 -0.572 -1.437 1.00 70.12 98 ILE A C 1
ATOM 773 O O . ILE A 1 98 ? 9.137 -0.197 -2.553 1.00 70.12 98 ILE A O 1
ATOM 777 N N . ALA A 1 99 ? 9.411 -0.159 -0.327 1.00 66.62 99 ALA A N 1
ATOM 778 C CA . ALA A 1 99 ? 10.489 0.830 -0.363 1.00 66.62 99 ALA A CA 1
ATOM 779 C C . ALA A 1 99 ? 11.711 0.340 -1.157 1.00 66.62 99 ALA A C 1
ATOM 781 O O . ALA A 1 99 ? 12.356 1.125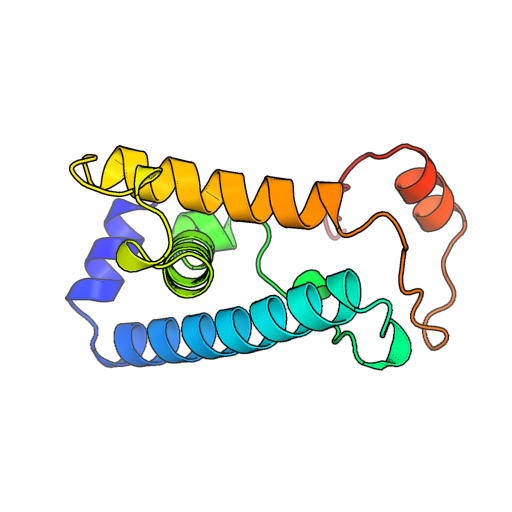 -1.848 1.00 66.62 99 ALA A O 1
ATOM 782 N N . HIS A 1 100 ? 12.036 -0.948 -1.043 1.00 63.06 100 HIS A N 1
ATOM 783 C CA . HIS A 1 100 ? 13.164 -1.570 -1.725 1.00 63.06 100 HIS A CA 1
ATOM 784 C C . HIS A 1 100 ? 12.880 -1.802 -3.210 1.00 63.06 100 HIS A C 1
ATOM 786 O O . HIS A 1 100 ? 13.688 -1.417 -4.044 1.00 63.06 100 HIS A O 1
ATOM 792 N N . SER A 1 101 ? 11.720 -2.367 -3.556 1.00 58.12 101 SER A N 1
ATOM 793 C CA . SER A 1 101 ? 11.305 -2.580 -4.949 1.00 58.12 101 SER A CA 1
ATOM 794 C C . SER A 1 101 ? 11.218 -1.249 -5.697 1.00 58.12 101 SER A C 1
ATOM 796 O O . SER A 1 101 ? 11.721 -1.145 -6.809 1.00 58.12 101 SER A O 1
ATOM 798 N N . TRP A 1 102 ? 10.725 -0.183 -5.057 1.00 60.72 102 TRP A N 1
ATOM 799 C CA . TRP A 1 102 ? 10.763 1.157 -5.646 1.00 60.72 102 TRP A CA 1
ATOM 800 C C . TRP A 1 102 ? 12.181 1.703 -5.823 1.00 60.72 102 TRP A C 1
ATOM 802 O O . TRP A 1 102 ? 12.423 2.420 -6.783 1.00 60.72 102 TRP A O 1
ATOM 812 N N . LYS A 1 103 ? 13.126 1.396 -4.929 1.00 54.88 103 LYS A N 1
ATOM 813 C CA . LYS A 1 103 ? 14.516 1.867 -5.047 1.00 54.88 103 LYS A CA 1
ATOM 814 C C . LYS A 1 103 ? 15.328 1.101 -6.091 1.00 54.88 103 LYS A C 1
ATOM 816 O O . LYS A 1 103 ? 16.087 1.724 -6.821 1.00 54.88 103 LYS A O 1
ATOM 821 N N . GLU A 1 104 ? 15.173 -0.217 -6.163 1.00 52.06 104 GLU A N 1
ATOM 822 C CA . GLU A 1 104 ? 15.902 -1.072 -7.110 1.00 52.06 104 GLU A CA 1
ATOM 823 C C . GLU A 1 104 ? 15.344 -0.967 -8.534 1.00 52.06 104 GLU A C 1
ATOM 825 O O . GLU A 1 104 ? 16.100 -1.015 -9.500 1.00 52.06 104 GLU A O 1
ATOM 830 N N . GLU A 1 105 ? 14.023 -0.824 -8.687 1.00 48.47 105 GLU A N 1
ATOM 831 C CA . GLU A 1 105 ? 13.381 -0.835 -10.007 1.00 48.47 105 GLU A CA 1
ATOM 832 C C . GLU A 1 105 ? 13.261 0.573 -10.619 1.00 48.47 105 GLU A C 1
ATOM 834 O O . GLU A 1 105 ? 13.281 0.709 -11.844 1.00 48.47 105 GLU A O 1
ATOM 839 N N . CYS A 1 106 ? 13.242 1.643 -9.810 1.00 48.66 106 CYS A N 1
ATOM 840 C CA . CYS A 1 106 ? 13.333 3.027 -10.295 1.00 48.66 106 CYS A CA 1
ATOM 841 C C . CYS A 1 106 ? 14.793 3.451 -10.523 1.00 48.66 106 CYS A C 1
ATOM 843 O O . CYS A 1 106 ? 15.270 4.432 -9.956 1.00 48.66 106 CYS A O 1
ATOM 845 N N . THR A 1 107 ? 15.515 2.747 -11.395 1.00 39.16 107 THR A N 1
ATOM 846 C CA . THR A 1 107 ? 16.812 3.233 -11.908 1.00 39.16 107 THR A CA 1
ATOM 847 C C . THR A 1 107 ? 16.639 4.329 -12.962 1.00 39.16 107 THR A C 1
ATOM 849 O O . THR A 1 107 ? 17.622 4.918 -13.412 1.00 39.16 107 THR A O 1
ATOM 852 N N . HIS A 1 108 ? 15.407 4.580 -13.416 1.00 42.41 108 HIS A N 1
ATOM 853 C CA . HIS A 1 108 ? 15.073 5.520 -14.485 1.00 42.41 108 HIS A CA 1
ATOM 854 C C . HIS A 1 108 ? 13.986 6.477 -13.992 1.00 42.41 108 HIS A C 1
ATOM 856 O O . HIS A 1 108 ? 12.968 6.048 -13.450 1.00 42.41 108 HIS A O 1
ATOM 862 N N . MET A 1 109 ? 14.191 7.779 -14.185 1.00 48.31 109 MET A N 1
ATOM 863 C CA . MET A 1 109 ? 13.176 8.779 -13.880 1.00 48.31 109 MET A CA 1
ATOM 864 C C . MET A 1 109 ? 12.288 9.008 -15.100 1.00 48.31 109 MET A C 1
ATOM 866 O O . MET A 1 109 ? 12.778 9.354 -16.173 1.00 48.31 109 MET A O 1
ATOM 870 N N . LEU A 1 110 ? 10.977 8.878 -14.917 1.00 43.97 110 LEU A N 1
ATOM 871 C CA . LEU A 1 110 ? 10.007 9.380 -15.882 1.00 43.97 110 LEU A CA 1
ATOM 872 C C . LEU A 1 110 ? 9.779 10.867 -15.598 1.00 43.97 110 LEU A C 1
ATOM 874 O O . LEU A 1 110 ? 9.068 11.232 -14.660 1.00 43.97 110 LEU A O 1
ATOM 878 N N . VAL A 1 111 ? 10.431 11.721 -16.385 1.00 47.69 111 VAL A N 1
ATOM 879 C CA . VAL A 1 111 ? 10.158 13.160 -16.386 1.00 47.69 111 VAL A CA 1
ATOM 880 C C . VAL A 1 111 ? 8.870 13.387 -17.167 1.00 47.69 111 VAL A C 1
ATOM 882 O O . VAL A 1 111 ? 8.773 13.045 -18.342 1.00 47.69 111 VAL A O 1
ATOM 885 N N . ASP A 1 112 ? 7.875 13.957 -16.499 1.00 43.34 112 ASP A N 1
ATOM 886 C CA . ASP A 1 112 ? 6.677 14.468 -17.154 1.00 43.34 112 ASP A CA 1
ATOM 887 C C . ASP A 1 112 ? 7.049 15.751 -17.913 1.00 43.34 112 ASP A C 1
ATOM 889 O O . ASP A 1 112 ? 7.274 16.793 -17.297 1.00 43.34 112 ASP A O 1
ATOM 893 N N . GLU A 1 113 ? 7.139 15.674 -19.244 1.00 45.12 113 GLU A N 1
ATOM 894 C CA . GLU A 1 113 ? 7.514 16.804 -20.112 1.00 45.12 113 GLU A CA 1
ATOM 895 C C . GLU A 1 113 ? 6.540 17.995 -20.023 1.00 45.12 113 GLU A C 1
ATOM 897 O O . GLU A 1 113 ? 6.863 19.092 -20.479 1.00 45.12 113 GLU A O 1
ATOM 902 N N . SER A 1 114 ? 5.359 17.817 -19.417 1.00 48.06 114 SER A N 1
ATOM 903 C CA . SER A 1 114 ? 4.390 18.900 -19.217 1.00 48.06 114 SER A CA 1
ATOM 904 C C . SER A 1 114 ? 4.728 19.839 -18.049 1.00 48.06 114 SER A C 1
ATOM 906 O O . SER A 1 114 ? 4.119 20.905 -17.925 1.00 48.06 114 SER A O 1
ATOM 908 N N . MET A 1 115 ? 5.717 19.495 -17.212 1.00 44.69 115 MET A N 1
ATOM 909 C CA . MET A 1 115 ? 6.213 20.348 -16.130 1.00 44.69 115 MET A CA 1
ATOM 910 C C . MET A 1 115 ? 7.690 20.707 -16.358 1.00 44.69 115 MET A C 1
ATOM 912 O O . MET A 1 115 ? 8.532 19.810 -16.346 1.00 44.69 115 MET A O 1
ATOM 916 N N . PRO A 1 116 ? 8.058 21.996 -16.503 1.00 45.38 116 PRO A N 1
ATOM 917 C CA . PRO A 1 116 ? 9.463 22.378 -16.573 1.00 45.38 116 PRO A CA 1
ATOM 918 C C . PRO A 1 116 ? 10.148 22.015 -15.250 1.00 45.38 116 PRO A C 1
ATOM 920 O O . PRO A 1 116 ? 9.823 22.564 -14.193 1.00 45.38 116 PRO A O 1
ATOM 923 N N . VAL A 1 117 ? 11.073 21.058 -15.309 1.00 48.94 117 VAL A N 1
ATOM 924 C CA . VAL A 1 117 ? 11.887 20.641 -14.163 1.00 48.94 117 VAL A CA 1
ATOM 925 C C . VAL A 1 117 ? 12.802 21.808 -13.810 1.00 48.94 117 VAL A C 1
ATOM 927 O O . VAL A 1 117 ? 13.644 22.210 -14.610 1.00 48.94 117 VAL A O 1
ATOM 930 N N . LYS A 1 118 ? 12.599 22.398 -12.630 1.00 55.22 118 LYS A N 1
ATOM 931 C CA . LYS A 1 118 ? 13.498 23.427 -12.106 1.00 55.22 118 LYS A CA 1
ATOM 932 C C . LYS A 1 118 ? 14.838 22.781 -11.723 1.00 55.22 118 LYS A C 1
ATOM 934 O O . LYS A 1 118 ? 14.880 21.623 -11.318 1.00 55.22 118 LYS A O 1
ATOM 939 N N . GLU A 1 119 ? 15.929 23.514 -11.901 1.00 45.69 119 GLU A N 1
ATOM 940 C CA . GLU A 1 119 ? 17.314 23.026 -11.768 1.00 45.69 119 GLU A CA 1
ATOM 941 C C . GLU A 1 119 ? 17.612 22.441 -10.370 1.00 45.69 119 GLU A C 1
ATOM 943 O O . GLU A 1 119 ? 18.270 21.415 -10.238 1.00 45.69 119 GLU A O 1
ATOM 948 N N . ASP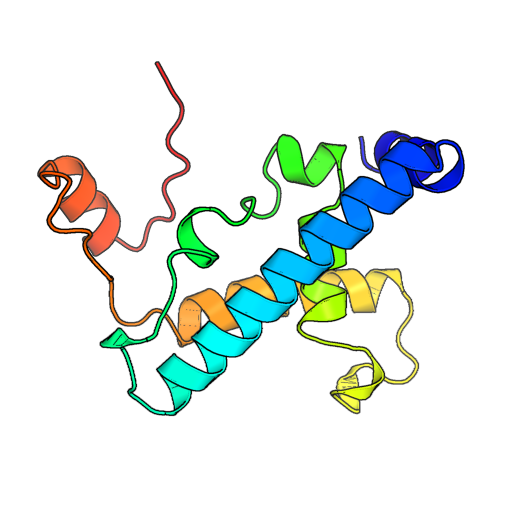 A 1 120 ? 16.987 22.998 -9.335 1.00 4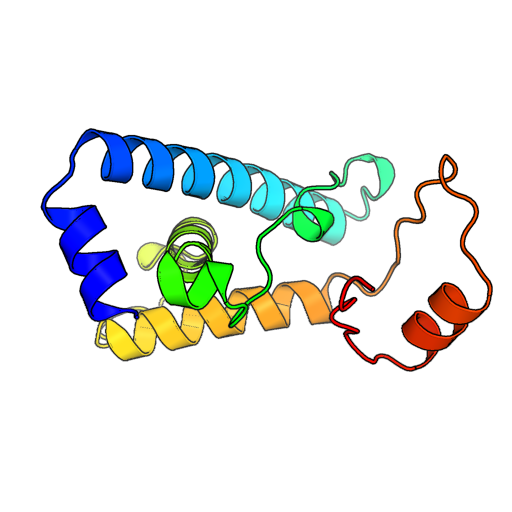3.81 120 ASP A N 1
ATOM 949 C CA . ASP A 1 120 ? 17.017 22.517 -7.949 1.00 43.81 120 ASP A CA 1
ATOM 950 C C . ASP A 1 120 ? 16.365 21.134 -7.757 1.00 43.81 120 ASP A C 1
ATOM 952 O O . ASP A 1 120 ? 16.833 20.320 -6.957 1.00 43.81 120 ASP A O 1
ATOM 956 N N . LEU A 1 121 ? 15.301 20.842 -8.508 1.00 42.34 121 LEU A N 1
ATOM 957 C CA . LEU A 1 121 ? 14.661 19.528 -8.538 1.00 42.34 121 LEU A CA 1
ATOM 958 C C . LEU A 1 121 ? 15.562 18.499 -9.238 1.00 42.34 121 LEU A C 1
ATOM 960 O O . LEU A 1 121 ? 15.628 17.350 -8.803 1.00 42.34 121 LEU A O 1
ATOM 964 N N . PHE A 1 122 ? 16.287 18.918 -10.278 1.00 48.34 122 PHE A N 1
ATOM 965 C CA . PHE A 1 122 ? 17.252 18.078 -10.989 1.00 48.34 122 PHE A CA 1
ATOM 966 C C . PHE A 1 122 ? 18.462 17.730 -10.104 1.00 48.34 122 PHE A C 1
ATOM 968 O O . PHE A 1 122 ? 18.838 16.561 -10.010 1.00 48.34 122 PHE A O 1
ATOM 975 N N . ASP A 1 123 ? 19.000 18.700 -9.364 1.00 42.41 123 ASP A N 1
ATOM 976 C CA . ASP A 1 123 ? 20.115 18.482 -8.434 1.00 42.41 123 ASP A CA 1
ATOM 977 C C . ASP A 1 123 ? 19.732 17.578 -7.251 1.00 42.41 123 ASP A C 1
ATOM 979 O O . ASP A 1 123 ? 20.493 16.690 -6.854 1.00 42.41 123 ASP A O 1
ATOM 983 N N . ALA A 1 124 ? 18.520 17.743 -6.710 1.00 41.56 124 ALA A N 1
ATOM 984 C CA . ALA A 1 124 ? 18.001 16.896 -5.636 1.00 41.56 124 ALA A CA 1
ATOM 985 C C . ALA A 1 124 ? 17.839 15.429 -6.061 1.00 41.56 124 ALA A C 1
ATOM 987 O O . ALA A 1 124 ? 18.116 14.511 -5.285 1.00 41.56 124 ALA A O 1
ATOM 988 N N . ILE A 1 125 ? 17.421 15.220 -7.307 1.00 43.88 125 ILE A N 1
ATOM 989 C CA . ILE A 1 125 ? 17.309 13.904 -7.930 1.00 43.88 125 ILE A CA 1
ATOM 990 C C . ILE A 1 125 ? 18.686 13.258 -8.071 1.00 43.88 125 ILE A C 1
ATOM 992 O O . ILE A 1 125 ? 18.858 12.09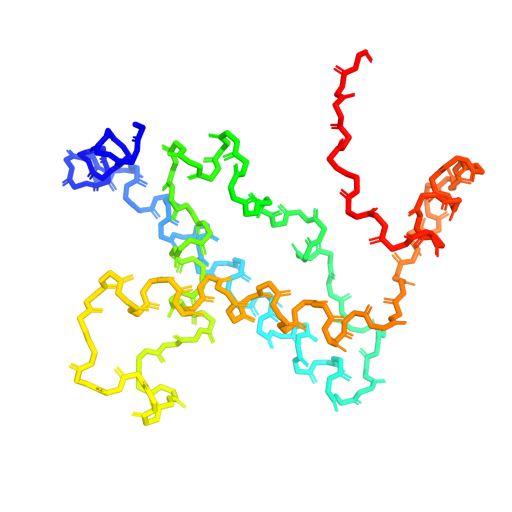2 -7.712 1.00 43.88 125 ILE A O 1
ATOM 996 N N . VAL A 1 126 ? 19.660 13.994 -8.618 1.00 43.84 126 VAL A N 1
ATOM 997 C CA . VAL A 1 126 ? 21.015 13.478 -8.873 1.00 43.84 126 VAL A C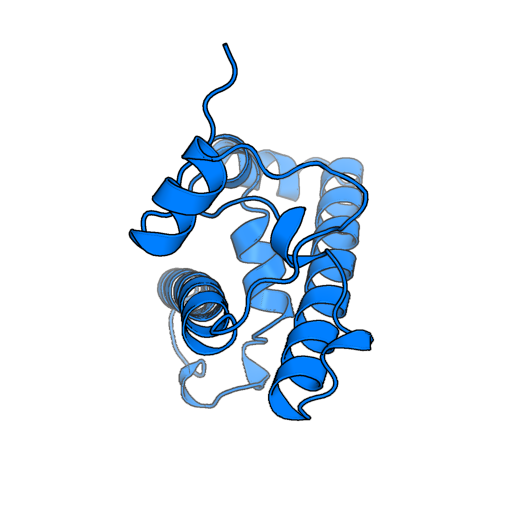A 1
ATOM 998 C C . VAL A 1 126 ? 21.702 13.087 -7.560 1.00 43.84 126 VAL A C 1
ATOM 1000 O O . VAL A 1 126 ? 22.487 12.140 -7.526 1.00 43.84 126 VAL A O 1
ATOM 1003 N N . ALA A 1 127 ? 21.348 13.742 -6.454 1.00 46.28 127 ALA A N 1
ATOM 1004 C CA . ALA A 1 127 ? 21.891 13.470 -5.128 1.00 46.28 127 ALA A CA 1
ATOM 1005 C C . ALA A 1 127 ? 21.305 12.231 -4.405 1.00 46.28 127 ALA A C 1
ATOM 1007 O O . ALA A 1 127 ? 21.681 11.995 -3.258 1.00 46.28 127 ALA A O 1
ATOM 1008 N N . GLN A 1 128 ? 20.392 11.452 -5.012 1.00 48.62 128 GLN A N 1
ATOM 1009 C CA . GLN A 1 128 ? 19.684 10.309 -4.382 1.00 48.62 128 GLN A CA 1
ATOM 1010 C C . GLN A 1 128 ? 18.939 10.636 -3.070 1.00 48.62 128 GLN A C 1
ATOM 1012 O O . GLN A 1 128 ? 18.493 9.738 -2.349 1.00 48.62 128 GLN A O 1
ATOM 1017 N N . ASN A 1 129 ? 18.752 11.915 -2.750 1.00 34.97 129 ASN A N 1
ATOM 1018 C CA . ASN A 1 129 ? 17.977 12.318 -1.592 1.00 34.97 129 ASN A CA 1
ATOM 1019 C C . ASN A 1 129 ? 16.493 12.282 -1.967 1.00 34.97 129 ASN A C 1
ATOM 1021 O O . ASN A 1 129 ? 16.017 13.120 -2.729 1.00 34.97 129 ASN A O 1
ATOM 1025 N N . LEU A 1 130 ? 15.746 11.325 -1.402 1.00 36.31 130 LEU A N 1
ATOM 1026 C CA . LEU A 1 130 ? 14.283 11.393 -1.334 1.00 36.31 130 LEU A CA 1
ATOM 1027 C C . LEU A 1 130 ? 13.904 12.706 -0.621 1.00 36.31 130 LEU A C 1
ATOM 1029 O O . LEU A 1 130 ? 13.867 12.763 0.609 1.00 36.31 130 LEU A O 1
ATOM 1033 N N . LEU A 1 131 ? 13.656 13.783 -1.366 1.00 33.84 131 LEU A N 1
ATOM 1034 C CA . LEU A 1 131 ? 13.155 15.012 -0.768 1.00 33.84 131 LEU A CA 1
ATOM 1035 C C . LEU A 1 131 ? 11.639 14.923 -0.610 1.00 33.84 131 LEU A C 1
ATOM 1037 O O . LEU A 1 131 ? 10.873 14.982 -1.570 1.00 33.84 131 LEU A O 1
ATOM 1041 N N . PHE A 1 132 ? 11.216 14.854 0.651 1.00 33.44 132 PHE A N 1
ATOM 1042 C CA . PHE A 1 132 ? 9.917 15.345 1.084 1.00 33.44 132 PHE A CA 1
ATOM 1043 C C . PHE A 1 132 ? 9.850 16.845 0.762 1.00 33.44 132 PHE A C 1
ATOM 1045 O O . PHE A 1 132 ? 10.474 17.657 1.447 1.00 33.44 132 PHE A O 1
ATOM 1052 N N . LEU A 1 133 ? 9.106 17.233 -0.275 1.00 28.28 133 LEU A N 1
ATOM 1053 C CA . LEU A 1 133 ? 8.820 18.645 -0.523 1.00 28.28 133 LEU A CA 1
ATOM 1054 C C . LEU A 1 133 ? 7.869 19.153 0.567 1.00 28.28 133 LEU A C 1
ATOM 1056 O O . LEU A 1 133 ? 6.679 18.838 0.592 1.00 28.28 133 LEU A O 1
ATOM 1060 N N . LYS A 1 134 ? 8.417 19.936 1.498 1.00 26.98 134 LYS A N 1
ATOM 1061 C CA . LYS A 1 134 ? 7.643 20.729 2.451 1.00 26.98 134 LYS A CA 1
ATOM 1062 C C . LYS A 1 134 ? 7.124 21.964 1.715 1.00 26.98 134 LYS A C 1
ATOM 1064 O O . LYS A 1 134 ? 7.919 22.775 1.253 1.00 26.98 134 LYS A O 1
ATOM 1069 N N . ALA A 1 135 ? 5.803 22.085 1.603 1.00 33.50 135 ALA A N 1
ATOM 1070 C CA . ALA A 1 135 ? 5.159 23.269 1.049 1.00 33.50 135 ALA A CA 1
ATOM 1071 C C . ALA A 1 135 ? 5.405 24.487 1.958 1.00 33.50 135 ALA A C 1
ATOM 1073 O O . ALA A 1 135 ? 5.183 24.412 3.172 1.00 33.50 135 ALA A O 1
ATOM 1074 N N . GLY A 1 136 ? 5.862 25.579 1.350 1.00 38.66 136 GLY A N 1
ATOM 1075 C CA . GLY A 1 136 ? 5.829 26.945 1.863 1.00 38.66 136 GLY A CA 1
ATOM 1076 C C . GLY A 1 136 ? 5.169 27.836 0.823 1.00 38.66 136 GLY A C 1
ATOM 1077 O O . GLY A 1 136 ? 5.293 27.496 -0.377 1.00 38.66 136 GLY A O 1
#

Foldseek 3Di:
DQVQLVVCCVPPVVLVVVLLVVLLVLLVLVLVQLVCLVVVVNVPRDCSVVVPDDPPPPVCSNNVSLLSNLCSNPPLVNDPVSPPDDPVVNSVVSSVVVVVSCVVSPPDDDDDPVDPQDVVNVVCVVVVDPDPDDDD

Sequence (136 aa):
MAEKALARYTNDPNYQFLHDQISALFAELLSSDIKCLKSEKYGKVSLAAKWCPSLDSSYDQSTLICESIAKKVFPRDSDPEYEGIVESHYAFKVRAGIAHSWKEECTHMLVDESMPVKEDLFDAIVAQNLLFLKAG